Protein AF-A0A4U9TFN4-F1 (afdb_monomer_lite)

Structure (mmCIF, N/CA/C/O backbone):
data_AF-A0A4U9TFN4-F1
#
_entry.id   AF-A0A4U9TFN4-F1
#
loop_
_atom_site.group_PDB
_atom_site.id
_atom_site.type_symbol
_atom_site.label_atom_id
_atom_site.label_alt_id
_atom_site.label_comp_id
_atom_site.label_asym_id
_atom_site.label_entity_id
_atom_site.label_seq_id
_atom_site.pdbx_PDB_ins_code
_atom_site.Cartn_x
_atom_site.Cartn_y
_atom_site.Cartn_z
_atom_site.occupancy
_atom_site.B_iso_or_equiv
_atom_site.auth_seq_id
_atom_site.auth_comp_id
_atom_site.auth_asym_id
_atom_site.auth_atom_id
_atom_site.pdbx_PDB_model_num
ATOM 1 N N . MET A 1 1 ? -8.097 25.630 75.457 1.00 44.00 1 MET A N 1
ATOM 2 C CA . MET A 1 1 ? -9.114 24.811 74.758 1.00 44.00 1 MET A CA 1
ATOM 3 C C . MET A 1 1 ? -8.578 23.387 74.635 1.00 44.00 1 MET A C 1
ATOM 5 O O . MET A 1 1 ? -7.518 23.214 74.051 1.00 44.00 1 MET A O 1
ATOM 9 N N . LYS A 1 2 ? -9.224 22.387 75.255 1.00 44.16 2 LYS A N 1
ATOM 10 C CA . LYS A 1 2 ? -8.842 20.965 75.133 1.00 44.16 2 LYS A CA 1
ATOM 11 C C . LYS A 1 2 ? -9.585 20.382 73.933 1.00 44.16 2 LYS A C 1
ATOM 13 O O . LYS A 1 2 ? -10.799 20.221 73.988 1.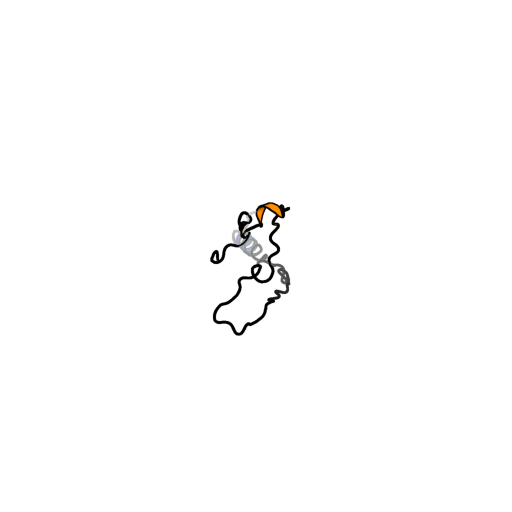00 44.16 2 LYS A O 1
ATOM 18 N N . LEU A 1 3 ? -8.866 20.129 72.844 1.00 59.09 3 LEU A N 1
ATOM 19 C CA . LEU A 1 3 ? -9.438 19.559 71.628 1.00 59.09 3 LEU A CA 1
ATOM 20 C C . LEU A 1 3 ? -9.755 18.075 71.879 1.00 59.09 3 LEU A C 1
ATOM 22 O O . LEU A 1 3 ? -8.854 17.271 72.111 1.00 59.09 3 LEU A O 1
ATOM 26 N N . ASN A 1 4 ? -11.043 17.726 71.905 1.00 64.50 4 ASN A N 1
ATOM 27 C CA . ASN A 1 4 ? -11.502 16.360 72.141 1.00 64.50 4 ASN A CA 1
ATOM 28 C C . ASN A 1 4 ? -11.123 15.471 70.942 1.00 64.50 4 ASN A C 1
ATOM 30 O O . ASN A 1 4 ? -11.460 15.799 69.804 1.00 64.50 4 ASN A O 1
ATOM 34 N N . LYS A 1 5 ? -10.442 14.341 71.185 1.00 56.31 5 LYS A N 1
ATOM 35 C CA . LYS A 1 5 ? -9.893 13.453 70.134 1.00 56.31 5 LYS A CA 1
ATOM 36 C C . LYS A 1 5 ? -10.971 12.911 69.180 1.00 56.31 5 LYS A C 1
ATOM 38 O O . LYS A 1 5 ? -10.667 12.597 68.036 1.00 56.31 5 LYS A O 1
ATOM 43 N N . PHE A 1 6 ? -12.230 12.881 69.619 1.00 58.84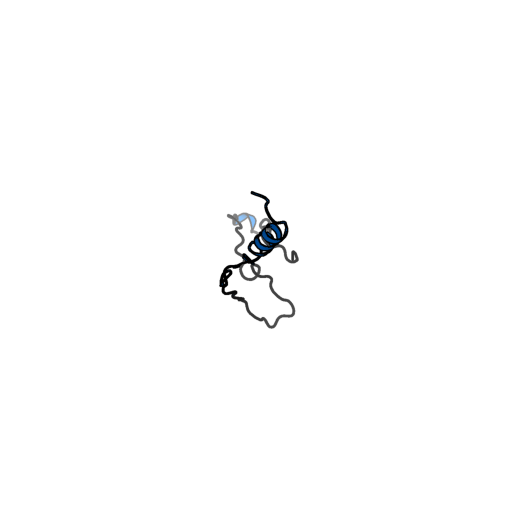 6 PHE A N 1
ATOM 44 C CA . PHE A 1 6 ? -13.380 12.500 68.793 1.00 58.84 6 PHE A CA 1
ATOM 45 C C . PHE A 1 6 ? -13.719 13.515 67.693 1.00 58.84 6 PHE A C 1
ATOM 47 O O . PHE A 1 6 ? -14.210 13.130 66.637 1.00 58.84 6 PHE A O 1
ATOM 54 N N . MET A 1 7 ? -13.411 14.798 67.892 1.00 57.09 7 MET A N 1
ATOM 55 C CA . MET A 1 7 ? -13.695 15.842 66.903 1.00 57.09 7 MET A CA 1
ATOM 56 C C . MET A 1 7 ? -12.694 15.817 65.738 1.00 57.09 7 MET A C 1
ATOM 58 O O . MET A 1 7 ? -13.037 16.178 64.620 1.00 57.09 7 MET A O 1
ATOM 62 N N . VAL A 1 8 ? -11.476 15.319 65.980 1.00 58.31 8 VAL A N 1
ATOM 63 C CA . VAL A 1 8 ? -10.439 15.151 64.947 1.00 58.31 8 VAL A CA 1
ATOM 64 C C . VAL A 1 8 ? -10.767 13.978 64.012 1.00 58.31 8 VAL A C 1
ATOM 66 O O . VAL A 1 8 ? -10.529 14.065 62.811 1.00 58.31 8 VAL A O 1
ATOM 69 N N . ALA A 1 9 ? -11.378 12.908 64.531 1.00 55.62 9 ALA A N 1
ATOM 70 C CA . ALA A 1 9 ? -11.768 11.745 63.730 1.00 55.62 9 ALA A CA 1
ATOM 71 C C . ALA A 1 9 ? -12.927 12.043 62.757 1.00 55.62 9 ALA A C 1
ATOM 73 O O . ALA A 1 9 ? -12.951 11.512 61.650 1.00 55.62 9 ALA A O 1
ATOM 74 N N . ALA A 1 10 ? -13.850 12.936 63.131 1.00 56.25 10 ALA A N 1
ATOM 75 C CA . ALA A 1 10 ? -14.973 13.328 62.277 1.00 56.25 10 ALA A CA 1
ATOM 76 C C . ALA A 1 10 ? -14.537 14.135 61.036 1.00 56.25 10 ALA A C 1
ATOM 78 O O . ALA A 1 10 ? -15.175 14.051 59.990 1.00 56.25 10 ALA A O 1
ATOM 79 N N . ILE A 1 11 ? -13.424 14.870 61.124 1.00 57.28 11 ILE A N 1
ATOM 80 C CA . ILE A 1 11 ? -12.895 15.678 60.012 1.00 57.28 11 ILE A CA 1
ATOM 81 C C . ILE A 1 11 ? -12.162 14.795 58.985 1.00 57.28 11 ILE A C 1
ATOM 83 O O . ILE A 1 11 ? -12.169 15.102 57.796 1.00 57.28 11 ILE A O 1
ATOM 87 N N . ALA A 1 12 ? -11.595 13.658 59.404 1.00 55.12 12 ALA A N 1
ATOM 88 C CA . ALA A 1 12 ? -10.869 12.748 58.514 1.00 55.12 12 ALA A CA 1
ATOM 89 C C . ALA A 1 12 ? -11.781 11.995 57.525 1.00 55.12 12 ALA A C 1
ATOM 91 O O . ALA A 1 12 ? -11.342 11.630 56.437 1.00 55.12 12 ALA A O 1
ATOM 92 N N . LEU A 1 13 ? -13.057 11.797 57.871 1.00 56.59 13 LEU A N 1
ATOM 93 C CA . LEU A 1 13 ? -14.033 11.111 57.015 1.00 56.59 13 LEU A CA 1
ATOM 94 C C . LEU A 1 13 ? -14.704 12.043 55.988 1.00 56.59 13 LEU A C 1
ATOM 96 O O . LEU A 1 13 ? -15.303 11.563 55.029 1.00 56.59 13 LEU A O 1
ATOM 100 N N . GLY A 1 14 ? -14.580 13.366 56.147 1.00 53.84 14 GLY A N 1
ATOM 101 C CA . GLY A 1 14 ? -15.201 14.354 55.253 1.00 53.84 14 GLY A CA 1
ATOM 102 C C . GLY A 1 14 ? -14.475 14.564 53.918 1.00 53.84 14 GLY A C 1
ATOM 103 O O . GLY A 1 14 ? -15.080 15.053 52.969 1.00 53.84 14 GLY A O 1
ATOM 104 N N . PHE A 1 15 ? -13.201 14.169 53.812 1.00 54.91 15 PHE A N 1
ATOM 105 C CA . PHE A 1 15 ? -12.369 14.426 52.625 1.00 54.91 15 PHE A CA 1
ATOM 106 C C . PHE A 1 15 ? -12.352 13.294 51.586 1.00 54.91 15 PHE A C 1
ATOM 108 O O . PHE A 1 15 ? -11.774 13.463 50.517 1.00 54.91 15 PHE A O 1
ATOM 115 N N . VAL A 1 16 ? -13.001 12.154 51.844 1.00 57.28 16 VAL A N 1
ATOM 116 C CA . VAL A 1 16 ? -12.957 10.986 50.934 1.00 57.28 16 VAL A CA 1
ATOM 117 C C . VAL A 1 16 ? -14.050 11.038 49.849 1.00 57.28 16 VAL A C 1
ATOM 119 O O . VAL A 1 16 ? -14.083 10.204 48.950 1.00 57.28 16 VAL A O 1
ATOM 122 N N . SER A 1 17 ? -14.933 12.044 49.872 1.00 56.25 17 SER A N 1
ATOM 123 C CA . SER A 1 17 ? -16.095 12.116 48.966 1.00 56.25 17 SER A CA 1
ATOM 124 C C . SER A 1 17 ? -15.825 12.773 47.606 1.00 56.25 17 SER A C 1
ATOM 126 O O . SER A 1 17 ? -16.759 12.980 46.838 1.00 56.25 17 SER A O 1
ATOM 128 N N . ALA A 1 18 ? -14.569 13.060 47.254 1.00 59.31 18 ALA A N 1
ATOM 129 C CA . ALA A 1 18 ? -14.196 13.386 45.875 1.00 59.31 18 ALA A CA 1
ATOM 130 C C . ALA A 1 18 ? -13.848 12.096 45.110 1.00 59.31 18 ALA A C 1
ATOM 132 O O . ALA A 1 18 ? -12.776 11.961 44.523 1.00 59.31 18 ALA A O 1
ATOM 133 N N . ALA A 1 19 ? -14.747 11.112 45.161 1.00 58.50 19 ALA A N 1
ATOM 134 C CA . ALA A 1 19 ? -14.666 9.933 44.318 1.00 58.50 19 ALA A CA 1
ATOM 135 C C . ALA A 1 19 ? -14.897 10.373 42.868 1.00 58.50 19 ALA A C 1
ATOM 137 O O . ALA A 1 19 ? -16.032 10.586 42.456 1.00 58.50 19 ALA A O 1
ATOM 138 N N . ASN A 1 20 ? -13.795 10.568 42.139 1.00 58.44 20 ASN A N 1
ATOM 139 C CA . ASN A 1 20 ? -13.674 10.480 40.686 1.00 58.44 20 ASN A CA 1
ATOM 140 C C . ASN A 1 20 ? -14.964 10.800 39.917 1.00 58.44 20 ASN A C 1
ATOM 142 O O . ASN A 1 20 ? -15.627 9.906 39.390 1.00 58.44 20 ASN A O 1
ATOM 146 N N . ALA A 1 21 ? -15.289 12.084 39.780 1.00 57.94 21 ALA A N 1
ATOM 147 C CA . ALA A 1 21 ? -16.131 12.519 38.675 1.00 57.94 21 ALA A CA 1
ATOM 148 C C . ALA A 1 21 ? -15.285 12.441 37.395 1.00 57.94 21 ALA A C 1
ATOM 150 O O . ALA A 1 21 ? -14.844 13.457 36.860 1.00 57.94 21 ALA A O 1
ATOM 151 N N . ALA A 1 22 ? -14.995 11.218 36.938 1.00 62.50 22 ALA A N 1
ATOM 152 C CA . ALA A 1 22 ? -14.539 11.024 35.574 1.00 62.50 22 ALA A CA 1
ATOM 153 C C . ALA A 1 22 ? -15.607 11.656 34.661 1.00 62.50 22 ALA A C 1
ATOM 155 O O . ALA A 1 22 ? -16.802 11.484 34.941 1.00 62.50 22 ALA A O 1
ATOM 156 N N . PRO A 1 23 ? -15.224 12.420 33.623 1.00 64.56 23 PRO A N 1
ATOM 157 C CA . PRO A 1 23 ? -16.179 12.932 32.651 1.00 64.56 23 PRO A CA 1
ATOM 158 C C . PRO A 1 23 ? -17.050 11.765 32.186 1.00 64.56 23 PRO A C 1
ATOM 160 O O . PRO A 1 23 ? -16.524 10.753 31.728 1.00 64.56 23 PRO A O 1
ATOM 163 N N . LYS A 1 24 ? -18.370 11.872 32.375 1.00 63.06 24 LYS A N 1
ATOM 164 C CA . LYS A 1 24 ? -19.307 10.783 32.054 1.00 63.06 24 LYS A CA 1
ATOM 165 C C . LYS A 1 24 ? -19.308 10.438 30.561 1.00 63.06 24 LYS A C 1
ATOM 167 O O . LYS A 1 24 ? -19.693 9.333 30.210 1.00 63.06 24 LYS A O 1
ATOM 172 N N . ASP A 1 25 ? -18.769 11.337 29.741 1.00 68.31 25 ASP A N 1
ATOM 173 C CA . ASP A 1 25 ? -18.528 11.154 28.319 1.00 68.31 25 ASP A CA 1
ATOM 174 C C . ASP A 1 25 ? -17.037 11.362 28.023 1.00 68.31 25 ASP A C 1
ATOM 176 O O . ASP A 1 25 ? -16.564 12.471 27.773 1.00 68.31 25 ASP A O 1
ATOM 180 N N . ALA A 1 26 ? -16.272 10.270 28.076 1.00 66.88 26 ALA A N 1
ATOM 181 C CA . ALA A 1 26 ? -14.832 10.234 27.803 1.00 66.88 26 ALA A CA 1
ATOM 182 C C . ALA A 1 26 ? -14.498 10.245 26.291 1.00 66.88 26 ALA A C 1
ATOM 184 O O . ALA A 1 26 ? -13.507 9.655 25.864 1.00 66.88 26 ALA A O 1
ATOM 185 N N . GLY A 1 27 ? -15.318 10.932 25.488 1.00 74.62 27 GLY A N 1
ATOM 186 C CA . GLY A 1 27 ? -15.200 11.025 24.032 1.00 74.62 27 GLY A CA 1
ATOM 187 C C . GLY A 1 27 ? -16.054 9.997 23.285 1.00 74.62 27 GLY A C 1
ATOM 188 O O . GLY A 1 27 ? -16.139 8.831 23.661 1.00 74.62 27 GLY A O 1
ATOM 189 N N . HIS A 1 28 ? -16.675 10.441 22.192 1.00 83.50 28 HIS A N 1
ATOM 190 C CA . HIS A 1 28 ? -17.394 9.587 21.250 1.00 83.50 28 HIS A CA 1
ATOM 191 C C . HIS A 1 28 ? -16.692 9.654 19.894 1.00 83.50 28 HIS A C 1
ATOM 193 O O . HIS A 1 28 ? -16.236 10.718 19.477 1.00 83.50 28 HIS A O 1
ATOM 199 N N . GLY A 1 29 ? -16.617 8.525 19.199 1.00 84.62 29 GLY A N 1
ATOM 200 C CA . GLY A 1 29 ? -16.034 8.426 17.867 1.00 84.62 29 GLY A CA 1
ATOM 201 C C . GLY A 1 29 ? -16.715 7.320 17.077 1.00 84.62 29 GLY A C 1
ATOM 202 O O . GLY A 1 29 ? -17.347 6.435 17.651 1.00 84.62 29 GLY A O 1
ATOM 203 N N . THR A 1 30 ? -16.603 7.387 15.757 1.00 91.81 30 THR A N 1
ATOM 204 C CA . THR A 1 30 ? -17.090 6.340 14.854 1.00 91.81 30 THR A CA 1
ATOM 205 C C . T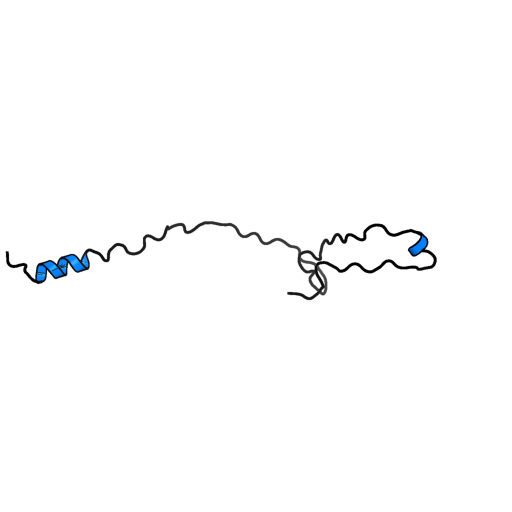HR A 1 30 ? -15.886 5.654 14.232 1.00 91.81 30 THR A C 1
ATOM 207 O O . THR A 1 30 ? -14.951 6.327 13.802 1.00 91.81 30 THR A O 1
ATOM 210 N N . ILE A 1 31 ? -15.903 4.323 14.207 1.00 88.81 31 ILE A N 1
ATOM 211 C CA . ILE A 1 31 ? -14.925 3.517 13.478 1.00 88.81 31 ILE A CA 1
ATOM 212 C C . ILE A 1 31 ? -15.630 3.000 12.232 1.00 88.81 31 ILE A C 1
ATOM 214 O O . ILE A 1 31 ? -16.665 2.343 12.336 1.00 88.81 31 ILE A O 1
ATOM 218 N N . GLU A 1 32 ? -15.064 3.293 11.069 1.00 93.88 32 GLU A N 1
ATOM 219 C CA . GLU A 1 32 ? -15.534 2.771 9.794 1.00 93.88 32 GLU A CA 1
ATOM 220 C C . GLU A 1 32 ? -14.509 1.778 9.246 1.00 93.88 32 GLU A C 1
ATOM 222 O O . GLU A 1 32 ? -13.318 2.080 9.153 1.00 93.88 32 GLU A O 1
ATOM 227 N N . PHE A 1 33 ? -14.983 0.586 8.890 1.00 93.19 33 PHE A N 1
ATOM 228 C CA . PHE A 1 33 ? -14.196 -0.420 8.189 1.00 93.19 33 PHE A CA 1
ATOM 229 C C . PHE A 1 33 ? -14.674 -0.472 6.741 1.00 93.19 33 PHE A C 1
ATOM 231 O O . PHE A 1 33 ? -15.866 -0.643 6.491 1.00 93.19 33 PHE A O 1
ATOM 238 N N . TYR A 1 34 ? -13.748 -0.349 5.795 1.00 92.38 34 TYR A N 1
ATOM 239 C CA . TYR A 1 34 ? -14.031 -0.384 4.363 1.00 92.38 34 TYR A CA 1
ATOM 240 C C . TYR A 1 34 ? -13.143 -1.419 3.669 1.00 92.38 34 TYR A C 1
ATOM 242 O O . TYR A 1 34 ? -12.035 -1.715 4.115 1.00 92.38 34 TYR A O 1
ATOM 250 N N . GLY A 1 35 ? -13.650 -1.984 2.576 1.00 91.00 35 GLY A N 1
ATOM 251 C CA . GLY A 1 35 ? -12.971 -3.013 1.796 1.00 91.00 35 GLY A CA 1
ATOM 252 C C . GLY A 1 35 ? -13.931 -3.725 0.845 1.00 91.00 35 GLY A C 1
ATOM 253 O O . GLY A 1 35 ? -15.102 -3.361 0.742 1.00 91.00 35 GLY A O 1
ATOM 254 N N . SER A 1 36 ? -13.438 -4.751 0.154 1.00 91.69 36 SER A N 1
ATOM 255 C CA . SER A 1 36 ? -14.250 -5.617 -0.708 1.00 91.69 36 SER A CA 1
ATOM 256 C C . SER A 1 36 ? -13.874 -7.085 -0.517 1.00 91.69 36 SER A C 1
ATOM 258 O O . SER A 1 36 ? -12.743 -7.401 -0.146 1.00 91.69 36 SER A O 1
ATOM 260 N N . ILE A 1 37 ? -14.839 -7.979 -0.744 1.00 93.19 37 ILE A N 1
ATOM 261 C CA . ILE A 1 37 ? -14.613 -9.427 -0.756 1.00 93.19 37 ILE A CA 1
ATOM 262 C C . ILE A 1 37 ? -14.451 -9.867 -2.206 1.00 93.19 37 ILE A C 1
ATOM 264 O O . ILE A 1 37 ? -15.280 -9.533 -3.052 1.00 93.19 37 ILE A O 1
ATOM 268 N N . ILE A 1 38 ? -13.386 -10.616 -2.475 1.00 91.38 38 ILE A N 1
ATOM 269 C CA . ILE A 1 38 ? -13.053 -11.121 -3.805 1.00 91.38 38 ILE A CA 1
ATOM 270 C C . ILE A 1 38 ? -13.178 -12.643 -3.840 1.00 91.38 38 ILE A C 1
ATOM 272 O O . ILE A 1 38 ? -12.860 -13.320 -2.864 1.00 91.38 38 ILE A O 1
ATOM 276 N N . ASP A 1 39 ? -13.615 -13.179 -4.977 1.00 93.56 39 ASP A N 1
ATOM 277 C CA . ASP A 1 39 ? -13.634 -14.619 -5.242 1.00 93.56 39 ASP A CA 1
ATOM 278 C C . ASP A 1 39 ? -12.267 -15.057 -5.790 1.00 93.56 39 ASP A C 1
ATOM 280 O O . ASP A 1 39 ? -12.075 -15.259 -6.989 1.00 93.56 39 ASP A O 1
ATOM 284 N N . ALA A 1 40 ? -11.266 -15.074 -4.911 1.00 91.69 40 ALA A N 1
ATOM 285 C CA . ALA A 1 40 ? -9.891 -15.428 -5.242 1.00 91.69 40 ALA A CA 1
ATOM 286 C C . ALA A 1 40 ? -9.285 -16.321 -4.147 1.00 91.69 40 ALA A C 1
ATOM 288 O O . ALA A 1 40 ? -9.653 -16.198 -2.977 1.00 91.69 40 ALA A O 1
ATOM 289 N N . PRO A 1 41 ? -8.308 -17.186 -4.478 1.00 91.06 41 PRO A N 1
ATOM 290 C CA . PRO A 1 41 ? -7.674 -18.069 -3.496 1.00 91.06 41 PRO A CA 1
ATOM 291 C C . PRO A 1 41 ? -6.808 -17.327 -2.461 1.00 91.06 41 PRO A C 1
ATOM 293 O O . PRO A 1 41 ? -6.363 -17.938 -1.491 1.00 91.06 41 PRO A O 1
ATOM 296 N N . CYS A 1 42 ? -6.530 -16.033 -2.659 1.00 87.56 42 CYS A N 1
ATOM 297 C CA . CYS A 1 42 ? -5.724 -15.202 -1.764 1.00 87.56 42 CYS A CA 1
ATOM 298 C C . CYS A 1 42 ? -6.296 -13.779 -1.67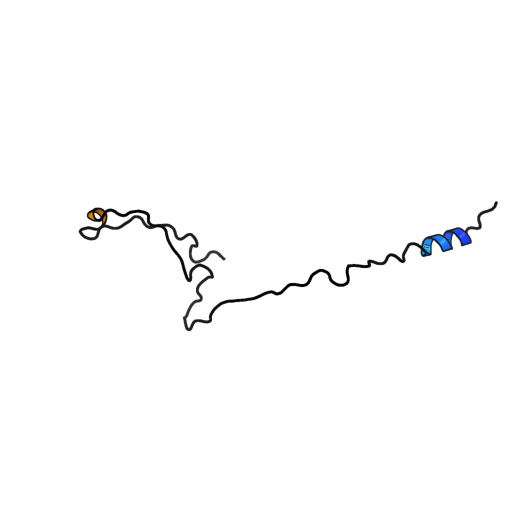1 1.00 87.56 42 CYS A C 1
ATOM 300 O O . CYS A 1 42 ? -6.833 -13.260 -2.649 1.00 87.56 42 CYS A O 1
ATOM 302 N N . SER A 1 43 ? -6.136 -13.138 -0.510 1.00 90.81 43 SER A N 1
ATOM 303 C CA . SER A 1 43 ? -6.471 -11.725 -0.285 1.00 90.81 43 SER A CA 1
ATOM 304 C C . SER A 1 43 ? -5.403 -10.780 -0.844 1.00 90.81 43 SER A C 1
ATOM 306 O O . SER A 1 43 ? -4.222 -11.126 -0.867 1.00 90.81 43 SER A O 1
ATOM 308 N N . ILE A 1 44 ? -5.804 -9.558 -1.198 1.00 87.38 44 ILE A N 1
ATOM 309 C CA . ILE A 1 44 ? -4.895 -8.463 -1.570 1.00 87.38 44 ILE A CA 1
ATOM 310 C C . ILE A 1 44 ? -4.722 -7.551 -0.350 1.00 87.38 44 ILE A C 1
ATOM 312 O O . ILE A 1 44 ? -5.714 -7.166 0.271 1.00 87.38 44 ILE A O 1
ATOM 316 N N . ALA A 1 45 ? -3.478 -7.240 0.024 1.00 85.94 45 ALA A N 1
ATOM 317 C CA . ALA A 1 45 ? -3.215 -6.345 1.145 1.00 85.94 45 ALA A CA 1
ATOM 318 C C . ALA A 1 45 ? -3.698 -4.915 0.820 1.00 85.94 45 ALA A C 1
ATOM 320 O O . ALA A 1 45 ? -3.573 -4.475 -0.326 1.00 85.94 45 ALA A O 1
ATOM 321 N N . PRO A 1 46 ? -4.238 -4.168 1.800 1.00 81.50 46 PRO A N 1
ATOM 322 C CA . PRO A 1 46 ? -4.611 -2.773 1.583 1.00 81.50 46 PRO A CA 1
ATOM 323 C C . PRO A 1 46 ? -3.423 -1.955 1.058 1.00 81.50 46 PRO A C 1
ATOM 325 O O . PRO A 1 46 ? -2.349 -1.979 1.660 1.00 81.50 46 PRO A O 1
ATOM 328 N N . GLY A 1 47 ? -3.608 -1.225 -0.044 1.00 80.19 47 GLY A N 1
ATOM 329 C CA . GLY A 1 47 ? -2.542 -0.448 -0.686 1.00 80.19 47 GLY A CA 1
ATOM 330 C C . GLY A 1 47 ? -1.783 -1.195 -1.788 1.00 80.19 47 GLY A C 1
ATOM 331 O O . GLY A 1 47 ? -1.087 -0.547 -2.572 1.00 80.19 47 GLY A O 1
ATOM 332 N N . ASP A 1 48 ? -1.955 -2.514 -1.908 1.00 84.25 48 ASP A N 1
ATOM 333 C CA . ASP A 1 48 ? -1.464 -3.307 -3.048 1.00 84.25 48 ASP A CA 1
ATOM 334 C C . ASP A 1 48 ? -2.493 -3.400 -4.180 1.00 84.25 48 ASP A C 1
ATOM 336 O O . ASP A 1 48 ? -2.159 -3.745 -5.313 1.00 84.25 48 ASP A O 1
ATOM 340 N N . ASP A 1 49 ? -3.741 -3.047 -3.890 1.00 83.19 49 ASP A N 1
ATOM 341 C CA . ASP A 1 49 ? -4.862 -3.022 -4.823 1.00 83.19 49 ASP A CA 1
ATOM 342 C C . ASP A 1 49 ? -4.776 -1.877 -5.845 1.00 83.19 49 ASP A C 1
ATOM 344 O O . ASP A 1 49 ? -5.348 -1.982 -6.932 1.00 83.19 49 ASP A O 1
ATOM 348 N N . ASN A 1 50 ? -4.041 -0.798 -5.543 1.00 80.38 50 ASN A N 1
ATOM 349 C CA . ASN A 1 50 ? -3.871 0.332 -6.460 1.00 80.38 50 ASN A CA 1
ATOM 350 C C . ASN A 1 50 ? -2.520 1.055 -6.292 1.00 80.38 50 ASN A C 1
ATOM 352 O O . ASN A 1 50 ? -2.431 2.139 -5.708 1.00 80.38 50 ASN A O 1
ATOM 356 N N . GLN A 1 51 ? -1.452 0.472 -6.842 1.00 79.88 51 GLN A N 1
ATOM 357 C CA . GLN A 1 51 ? -0.104 1.043 -6.779 1.00 79.88 51 GLN A CA 1
ATOM 358 C C . GLN A 1 51 ? 0.253 1.855 -8.032 1.00 79.88 51 GLN A C 1
ATOM 360 O O . GLN A 1 51 ? 0.142 1.390 -9.167 1.00 79.88 51 GLN A O 1
ATOM 365 N N . ARG A 1 52 ? 0.778 3.067 -7.825 1.00 84.06 52 ARG A N 1
ATOM 366 C CA . ARG A 1 52 ? 1.397 3.888 -8.877 1.00 84.06 52 ARG A CA 1
ATOM 367 C C . ARG A 1 52 ? 2.906 3.925 -8.660 1.00 84.06 52 ARG A C 1
ATOM 369 O O . ARG A 1 52 ? 3.373 4.608 -7.753 1.00 84.06 52 ARG A O 1
ATOM 376 N N . ILE A 1 53 ? 3.660 3.210 -9.492 1.00 86.12 53 ILE A N 1
ATOM 377 C CA . ILE A 1 53 ? 5.121 3.120 -9.372 1.00 86.12 53 ILE A CA 1
ATOM 378 C C . ILE A 1 53 ? 5.782 4.141 -10.312 1.00 86.12 53 ILE A C 1
ATOM 380 O O . ILE A 1 53 ? 5.605 4.046 -11.529 1.00 86.12 53 ILE A O 1
ATOM 384 N N . PRO A 1 54 ? 6.515 5.143 -9.795 1.00 86.00 54 PRO A N 1
ATOM 385 C CA . PRO A 1 54 ? 7.209 6.109 -10.636 1.00 86.00 54 PRO A CA 1
ATOM 386 C C . PRO A 1 54 ? 8.437 5.457 -11.282 1.00 86.00 54 PRO A C 1
ATOM 388 O O . PRO A 1 54 ? 9.409 5.159 -10.604 1.00 86.00 54 PRO A O 1
ATOM 391 N N . MET A 1 55 ? 8.404 5.267 -12.602 1.00 89.06 55 MET A N 1
ATOM 392 C CA . MET A 1 55 ? 9.494 4.627 -13.365 1.00 89.06 55 MET A CA 1
ATOM 393 C C . MET A 1 55 ? 10.464 5.624 -14.019 1.00 89.06 55 MET A C 1
ATOM 395 O O . MET A 1 55 ? 11.376 5.236 -14.745 1.00 89.06 55 MET A O 1
ATOM 399 N N . GLY A 1 56 ? 10.243 6.927 -13.824 1.00 89.50 56 GLY A N 1
ATOM 400 C CA . GLY A 1 56 ? 10.998 7.970 -14.514 1.00 89.50 56 GLY A CA 1
ATOM 401 C C . GLY A 1 56 ? 10.782 7.953 -16.032 1.00 89.50 56 GLY A C 1
ATOM 402 O O . GLY A 1 56 ? 9.696 7.640 -16.519 1.00 89.50 56 GLY A O 1
ATOM 403 N N . GLN A 1 57 ? 11.815 8.337 -16.784 1.00 92.94 57 GLN A N 1
ATOM 404 C CA . GLN A 1 57 ? 11.804 8.343 -18.249 1.00 92.94 57 GLN A CA 1
ATOM 405 C C . GLN A 1 57 ? 12.688 7.215 -18.776 1.00 92.94 57 GLN A C 1
ATOM 407 O O . GLN A 1 57 ? 13.862 7.126 -18.420 1.00 92.94 57 GLN A O 1
ATOM 412 N N . ILE A 1 58 ? 12.139 6.379 -19.657 1.00 93.44 58 ILE A N 1
ATOM 413 C CA . ILE A 1 58 ? 12.861 5.265 -20.277 1.00 93.44 58 ILE A CA 1
ATOM 414 C C . ILE A 1 58 ? 13.073 5.588 -21.754 1.00 93.44 58 ILE A C 1
ATOM 416 O O . ILE A 1 58 ? 12.125 5.853 -22.492 1.00 93.44 58 ILE A O 1
ATOM 420 N N . ALA A 1 59 ? 14.330 5.569 -22.195 1.00 95.94 59 ALA A N 1
ATOM 421 C CA . ALA A 1 59 ? 14.667 5.813 -23.590 1.00 95.94 59 ALA A CA 1
ATOM 422 C C . ALA A 1 59 ? 14.214 4.638 -24.473 1.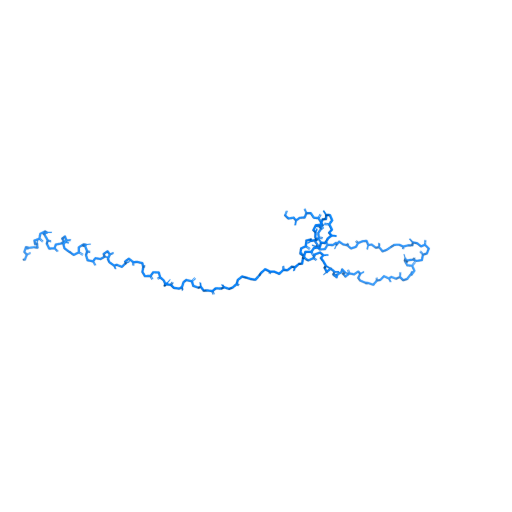00 95.94 59 ALA A C 1
ATOM 424 O O . ALA A 1 59 ? 14.516 3.486 -24.177 1.00 95.94 59 ALA A O 1
ATOM 425 N N . ASN A 1 60 ? 13.566 4.923 -25.607 1.00 95.75 60 ASN A N 1
ATOM 426 C CA . ASN A 1 60 ? 13.069 3.895 -26.535 1.00 95.75 60 ASN A CA 1
ATOM 427 C C . ASN A 1 60 ? 14.182 2.930 -27.002 1.00 95.75 60 ASN A C 1
ATOM 429 O O . ASN A 1 60 ? 13.991 1.720 -27.066 1.00 95.75 60 ASN A O 1
ATOM 433 N N . VAL A 1 61 ? 15.393 3.446 -27.239 1.00 96.38 61 VAL A N 1
ATOM 434 C CA . VAL A 1 61 ? 16.555 2.625 -27.628 1.00 96.38 61 VAL A CA 1
ATOM 435 C C . VAL A 1 61 ? 16.924 1.555 -26.598 1.00 96.38 61 VAL A C 1
ATOM 437 O O . VAL A 1 61 ? 17.449 0.521 -26.989 1.00 96.38 61 VAL A O 1
ATOM 440 N N . ALA A 1 62 ? 16.616 1.765 -25.315 1.00 93.88 62 ALA A N 1
ATOM 441 C CA . ALA A 1 62 ? 16.884 0.795 -24.256 1.00 93.88 62 ALA A CA 1
ATOM 442 C C . ALA A 1 62 ? 15.900 -0.388 -24.259 1.00 93.88 62 ALA A C 1
ATOM 444 O O . ALA A 1 62 ? 16.156 -1.385 -23.592 1.00 93.88 62 ALA A O 1
ATOM 445 N N . LEU A 1 63 ? 14.786 -0.284 -24.994 1.00 96.19 63 LEU A N 1
ATOM 446 C CA . LEU A 1 63 ? 13.754 -1.320 -25.104 1.00 96.19 63 LEU A CA 1
ATOM 447 C C . LEU A 1 63 ? 13.773 -2.044 -26.459 1.00 96.19 63 LEU A C 1
ATOM 449 O O . LEU A 1 63 ? 13.057 -3.030 -26.642 1.00 96.19 63 LEU A O 1
ATOM 453 N N . LYS A 1 64 ? 14.581 -1.574 -27.420 1.00 96.75 64 LYS A N 1
ATOM 454 C CA . LYS A 1 64 ? 14.749 -2.249 -28.713 1.00 96.75 64 LYS A CA 1
ATOM 455 C C . LYS A 1 64 ? 15.302 -3.662 -28.520 1.00 96.75 64 LYS A C 1
ATOM 457 O O . LYS A 1 64 ? 16.024 -3.927 -27.563 1.00 96.75 64 LYS A O 1
ATOM 462 N N . ASP A 1 65 ? 14.926 -4.560 -29.428 1.00 96.38 65 ASP A N 1
ATOM 463 C CA . ASP A 1 65 ? 15.422 -5.941 -29.502 1.00 96.38 65 ASP A CA 1
ATOM 464 C C . ASP A 1 65 ? 15.285 -6.742 -28.187 1.00 96.38 65 ASP A C 1
ATOM 466 O O . ASP A 1 65 ? 16.064 -7.649 -27.905 1.00 96.38 65 ASP A O 1
ATOM 470 N N . GLY A 1 66 ? 14.267 -6.419 -27.374 1.00 94.88 66 GLY A N 1
ATOM 471 C CA . GLY A 1 66 ? 13.982 -7.100 -26.105 1.00 94.88 66 GLY A CA 1
ATOM 472 C C . GLY A 1 66 ? 14.720 -6.532 -24.887 1.00 94.88 66 GLY A C 1
ATOM 473 O O . GLY A 1 66 ? 14.757 -7.186 -23.839 1.00 94.88 66 GLY A O 1
ATOM 474 N N . GLY A 1 67 ? 15.298 -5.333 -25.002 1.00 95.31 67 GLY A N 1
ATOM 475 C CA . GLY A 1 67 ? 15.877 -4.604 -23.877 1.00 95.31 67 GLY A CA 1
ATOM 476 C C . GLY A 1 67 ? 14.862 -4.322 -22.758 1.00 95.31 67 GLY A C 1
ATOM 477 O O . GLY A 1 67 ? 13.651 -4.269 -22.976 1.00 95.31 67 GLY A O 1
ATOM 478 N N . LYS A 1 68 ? 15.355 -4.185 -21.523 1.00 94.00 68 LYS A N 1
ATOM 479 C CA . LYS A 1 68 ? 14.534 -4.076 -20.306 1.00 94.00 68 LYS A CA 1
ATOM 480 C C . LYS A 1 68 ? 14.905 -2.827 -19.519 1.00 94.00 68 LYS A C 1
ATOM 482 O O . LYS A 1 68 ? 16.066 -2.426 -19.499 1.00 94.00 68 LYS A O 1
ATOM 487 N N . SER A 1 69 ? 13.928 -2.248 -18.827 1.00 91.75 69 SER A N 1
ATOM 488 C CA . SER A 1 69 ? 14.190 -1.214 -17.827 1.00 91.75 69 SER A CA 1
ATOM 489 C C . SER A 1 69 ? 14.726 -1.823 -16.533 1.00 91.75 69 SER A C 1
ATOM 491 O O . SER A 1 69 ? 14.556 -3.014 -16.259 1.00 91.75 69 SER A O 1
ATOM 493 N N . THR A 1 70 ? 15.332 -0.981 -15.702 1.00 89.88 70 THR A N 1
ATOM 494 C CA . THR A 1 70 ? 15.648 -1.346 -14.322 1.00 89.88 70 THR A CA 1
ATOM 495 C C . THR A 1 70 ? 14.341 -1.572 -13.551 1.00 89.88 70 THR A C 1
ATOM 497 O O . THR A 1 70 ? 13.435 -0.742 -13.658 1.00 89.88 70 THR A O 1
ATOM 500 N N . PRO A 1 71 ? 14.195 -2.683 -12.808 1.00 87.12 71 PRO A N 1
ATOM 501 C CA . PRO A 1 71 ? 13.035 -2.894 -11.951 1.00 87.12 71 PRO A CA 1
ATOM 502 C C . PRO A 1 71 ? 12.984 -1.853 -10.831 1.00 87.12 71 PRO A C 1
ATOM 504 O O . PRO A 1 71 ? 13.956 -1.688 -10.094 1.00 87.12 71 PRO A O 1
ATOM 507 N N . GLU A 1 72 ? 11.838 -1.196 -10.676 1.00 84.69 72 GLU A N 1
ATOM 508 C CA . GLU A 1 72 ? 11.581 -0.327 -9.531 1.00 84.69 72 GLU A CA 1
ATOM 509 C C . GLU A 1 72 ? 11.125 -1.149 -8.328 1.00 84.69 72 GLU A C 1
ATOM 511 O O . GLU A 1 72 ? 10.387 -2.132 -8.451 1.00 84.69 72 GLU A O 1
ATOM 516 N N . LYS A 1 73 ? 11.568 -0.745 -7.137 1.00 76.62 73 LYS A N 1
ATOM 517 C CA . LYS A 1 73 ? 11.141 -1.395 -5.899 1.00 76.62 73 LYS A CA 1
ATOM 518 C C . LYS A 1 73 ? 9.696 -0.994 -5.593 1.00 76.62 73 LYS A C 1
ATOM 520 O O . LYS A 1 73 ? 9.400 0.188 -5.445 1.00 76.62 73 LYS A O 1
ATOM 525 N N . LEU A 1 74 ? 8.822 -1.986 -5.415 1.00 72.06 74 LEU A N 1
ATOM 526 C CA . LEU A 1 74 ? 7.487 -1.754 -4.867 1.00 72.06 74 LEU A CA 1
ATOM 527 C C . LEU A 1 74 ? 7.620 -1.216 -3.439 1.00 72.06 74 LEU A C 1
ATOM 529 O O . LEU A 1 74 ? 8.326 -1.794 -2.608 1.00 72.06 74 LEU A O 1
ATOM 533 N N . LEU A 1 75 ? 6.952 -0.095 -3.166 1.00 62.72 75 LEU A N 1
ATOM 534 C CA . LEU A 1 75 ? 6.974 0.554 -1.852 1.00 62.72 75 LEU A CA 1
ATOM 535 C C . LEU A 1 75 ? 6.320 -0.316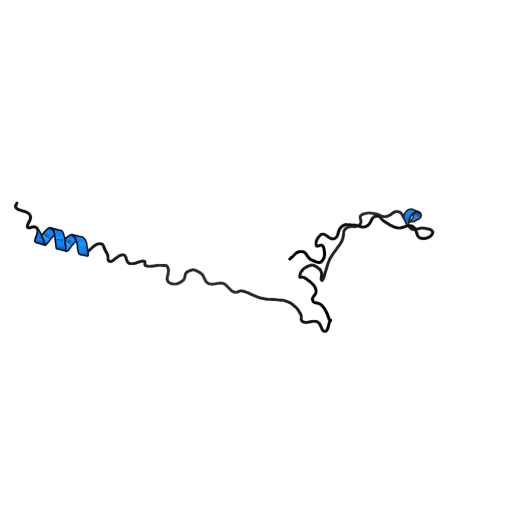 -0.763 1.00 62.72 75 LEU A C 1
ATOM 537 O O . LEU A 1 75 ? 6.618 -0.128 0.414 1.00 62.72 75 LEU A O 1
ATOM 541 N N . HIS A 1 76 ? 5.519 -1.311 -1.156 1.00 61.94 76 HIS A N 1
ATOM 542 C CA . HIS A 1 76 ? 5.011 -2.360 -0.283 1.00 61.94 76 HIS A CA 1
ATOM 543 C C . HIS A 1 76 ? 5.403 -3.738 -0.852 1.00 61.94 76 HIS A C 1
ATOM 545 O O . HIS A 1 76 ? 4.881 -4.152 -1.888 1.00 61.94 76 HIS A O 1
ATOM 551 N N . PRO A 1 77 ? 6.398 -4.432 -0.268 1.00 56.56 77 PRO A N 1
ATOM 552 C CA . PRO A 1 77 ? 6.730 -5.784 -0.687 1.00 56.56 77 PRO A CA 1
ATOM 553 C C . PRO A 1 77 ? 5.650 -6.764 -0.196 1.00 56.56 77 PRO A C 1
ATOM 555 O O . PRO A 1 77 ? 5.258 -6.682 0.971 1.00 56.56 77 PRO A O 1
ATOM 558 N N . PRO A 1 78 ? 5.220 -7.734 -1.025 1.00 51.88 78 PRO A N 1
ATOM 559 C CA . PRO A 1 78 ? 4.276 -8.757 -0.592 1.00 51.88 78 PRO A CA 1
ATOM 560 C C . PRO A 1 78 ? 4.880 -9.553 0.575 1.00 51.88 78 PRO A C 1
ATOM 562 O O . PRO A 1 78 ? 5.954 -10.142 0.440 1.00 51.88 78 PRO A O 1
ATOM 565 N N . GLY A 1 79 ? 4.205 -9.553 1.729 1.00 52.41 79 GLY A N 1
ATOM 566 C CA . GLY A 1 79 ? 4.578 -10.376 2.889 1.00 52.41 79 GLY A CA 1
ATOM 567 C C . GLY A 1 79 ? 5.173 -9.650 4.101 1.00 52.41 79 GLY A C 1
ATOM 568 O O . GLY A 1 79 ? 5.775 -10.314 4.943 1.00 52.41 79 GLY A O 1
ATOM 569 N N . LYS A 1 80 ? 5.016 -8.326 4.234 1.00 48.34 80 LYS A N 1
ATOM 570 C CA . LYS A 1 80 ? 5.240 -7.631 5.516 1.00 48.34 80 LYS A CA 1
ATOM 571 C C . LYS A 1 80 ? 3.917 -7.184 6.134 1.00 48.34 80 LYS A C 1
ATOM 573 O O . LYS A 1 80 ? 3.502 -6.042 5.959 1.00 48.34 80 LYS A O 1
ATOM 578 N N . LEU A 1 81 ? 3.299 -8.111 6.861 1.00 44.62 81 LEU A N 1
ATOM 579 C CA . LEU A 1 81 ? 2.513 -7.792 8.053 1.00 44.62 81 LEU A CA 1
ATOM 580 C C . LEU A 1 81 ? 3.446 -7.860 9.267 1.00 44.62 81 LEU A C 1
ATOM 582 O O . LEU A 1 81 ? 4.324 -8.755 9.265 1.00 44.62 81 LEU A O 1
#

Organism: Serratia fonticola (NCBI:txid47917)

Radius of gyration: 34.47 Å; chains: 1; bounding box: 36×43×105 Å

Sequence (81 aa):
MKLNKFMVAAIALGFVSAANAAPKDAGHGTIEFYGSIIDAPCSIAPGDDNQRIPMGQIANVALKDGGKSTPEKLLHPPGKL

pLDDT: mean 75.92, std 16.71, range [44.0, 96.75]

Foldseek 3Di:
DDDDPVVVVVVVVVPPPPPDPDPPDPDDDDDDDDDDDDPDPDDDDPPNVDDDFCQDDDDPVCPPPNHDGDDDDDPDDPPDD

Secondary structure (DSSP, 8-state):
----HHHHHHHHTTTTT------S--------------SSSSPPPTTTSS---------GGGTGGG--PPPPPPSS-TT--

InterPro domains:
  IPR008966 Adhesion domain superfamily [SSF49401] (30-72)
  IPR036937 Fimbrial-type adhesion domain superfamily [G3DSA:2.60.40.1090] (27-76)